Protein AF-A0A960KAQ3-F1 (afdb_monomer_lite)

Sequence (76 aa):
AAWRVPFLPTRVGLGSDLHLVNPDLRTVRSPYPGPDGGEGEELIAQPAICLDAAICHLNVGDQRGNAAFTGPDLYF

pLDDT: mean 93.95, std 6.94, range [52.72, 98.25]

Structure (mmCIF, N/CA/C/O backbone):
data_AF-A0A960KAQ3-F1
#
_entry.id   AF-A0A960KAQ3-F1
#
loop_
_atom_site.group_PDB
_atom_site.id
_atom_site.type_symbol
_atom_site.label_atom_id
_atom_site.label_alt_id
_atom_site.label_comp_id
_atom_site.label_asym_id
_atom_site.label_entity_id
_atom_site.label_seq_id
_atom_site.pdbx_PDB_ins_code
_atom_site.Cartn_x
_atom_site.Cartn_y
_atom_site.Cartn_z
_atom_site.occupancy
_atom_site.B_iso_or_equiv
_atom_site.auth_seq_id
_atom_site.auth_comp_id
_atom_site.auth_asym_id
_atom_site.auth_atom_id
_atom_site.pdbx_PDB_model_num
ATOM 1 N N . ALA A 1 1 ? 2.074 -4.517 2.953 1.00 91.38 1 ALA A N 1
ATOM 2 C CA . ALA A 1 1 ? 1.830 -5.120 4.283 1.00 91.38 1 ALA A CA 1
ATOM 3 C C . ALA A 1 1 ? 0.725 -6.174 4.253 1.00 91.38 1 ALA A C 1
ATOM 5 O O . ALA A 1 1 ? 1.049 -7.337 4.440 1.00 91.38 1 ALA A O 1
ATOM 6 N N . ALA A 1 2 ? -0.536 -5.828 3.950 1.00 96.19 2 ALA A N 1
ATOM 7 C CA . ALA A 1 2 ? -1.650 -6.794 3.942 1.00 96.19 2 ALA A CA 1
ATOM 8 C C . ALA A 1 2 ? -1.402 -8.042 3.063 1.00 96.19 2 ALA A C 1
ATOM 10 O O . ALA A 1 2 ? -1.702 -9.161 3.469 1.00 96.19 2 ALA A O 1
ATOM 11 N N . TRP A 1 3 ? -0.772 -7.875 1.894 1.00 97.12 3 TRP A N 1
ATOM 12 C CA . TRP A 1 3 ? -0.398 -8.989 1.006 1.00 97.12 3 TRP A CA 1
ATOM 13 C C . TRP A 1 3 ? 0.908 -9.705 1.385 1.00 97.12 3 TRP A C 1
ATOM 15 O O . TRP A 1 3 ? 1.335 -10.601 0.668 1.00 97.12 3 TRP A O 1
ATOM 25 N N . ARG A 1 4 ? 1.562 -9.322 2.491 1.00 96.56 4 ARG A N 1
ATOM 26 C CA . ARG A 1 4 ? 2.835 -9.902 2.964 1.00 96.56 4 ARG A CA 1
ATOM 27 C C . ARG A 1 4 ? 3.983 -9.855 1.937 1.00 96.56 4 ARG A C 1
ATOM 29 O O . ARG A 1 4 ? 4.869 -10.700 1.950 1.00 96.56 4 ARG A O 1
ATOM 36 N N . VAL A 1 5 ? 3.988 -8.829 1.084 1.00 97.88 5 VAL A N 1
ATOM 37 C CA . VAL A 1 5 ? 5.081 -8.492 0.153 1.00 97.88 5 VAL A CA 1
ATOM 38 C C . VAL A 1 5 ? 5.814 -7.222 0.609 1.00 97.88 5 VAL A C 1
ATOM 40 O O . VAL A 1 5 ? 5.185 -6.383 1.269 1.00 97.88 5 VAL A O 1
ATOM 43 N N . PRO A 1 6 ? 7.110 -7.055 0.272 1.00 96.88 6 PRO A N 1
ATOM 44 C CA . PRO A 1 6 ? 7.920 -5.930 0.749 1.00 96.88 6 PRO A CA 1
ATOM 45 C C . PRO A 1 6 ? 7.534 -4.580 0.132 1.00 96.88 6 PRO A C 1
ATOM 47 O O . PRO A 1 6 ? 7.706 -3.553 0.783 1.00 96.88 6 PRO A O 1
ATOM 50 N N . PHE A 1 7 ? 6.995 -4.566 -1.090 1.00 97.81 7 PHE A N 1
ATOM 51 C CA . PHE A 1 7 ? 6.537 -3.352 -1.767 1.00 97.81 7 PHE A CA 1
ATOM 52 C C . PHE A 1 7 ? 5.439 -3.666 -2.792 1.00 97.81 7 PHE A C 1
ATOM 54 O O . PHE A 1 7 ? 5.233 -4.830 -3.146 1.00 97.81 7 PHE A O 1
ATOM 61 N N . LEU A 1 8 ? 4.763 -2.627 -3.287 1.00 98.00 8 LEU A N 1
ATOM 62 C CA . LEU A 1 8 ? 3.936 -2.691 -4.494 1.00 98.00 8 LEU A CA 1
ATOM 63 C C . LEU A 1 8 ? 4.374 -1.639 -5.519 1.00 98.00 8 LEU A C 1
ATOM 65 O O . LEU A 1 8 ? 4.716 -0.525 -5.119 1.00 98.00 8 LEU A O 1
ATOM 69 N N . PRO A 1 9 ? 4.376 -1.972 -6.822 1.00 97.50 9 PRO A N 1
ATOM 70 C CA . PRO A 1 9 ? 4.690 -1.006 -7.864 1.00 97.50 9 PRO A CA 1
ATOM 71 C C . PRO A 1 9 ? 3.534 -0.010 -8.054 1.00 97.50 9 PRO A C 1
ATOM 73 O O . PRO A 1 9 ? 2.369 -0.406 -8.104 1.00 97.50 9 PRO A O 1
ATOM 76 N N . THR A 1 10 ? 3.843 1.282 -8.185 1.00 96.50 10 THR A N 1
ATOM 77 C CA . THR A 1 10 ? 2.860 2.334 -8.495 1.00 96.50 10 THR A CA 1
ATOM 78 C C . THR A 1 10 ? 3.479 3.483 -9.290 1.00 96.50 10 THR A C 1
ATOM 80 O O . THR A 1 10 ? 4.663 3.781 -9.157 1.00 96.50 10 THR A O 1
ATOM 83 N N . ARG A 1 11 ? 2.665 4.155 -10.111 1.00 95.75 11 ARG A N 1
ATOM 84 C CA . ARG A 1 11 ? 3.046 5.402 -10.798 1.00 95.75 11 ARG A CA 1
ATOM 85 C C . ARG A 1 11 ? 2.925 6.625 -9.884 1.00 95.75 11 ARG A C 1
ATOM 87 O O . ARG A 1 11 ? 3.552 7.649 -10.139 1.00 95.75 11 ARG A O 1
ATOM 94 N N . VAL A 1 12 ? 2.093 6.532 -8.844 1.00 95.19 12 VAL A N 1
ATOM 95 C CA . VAL A 1 12 ? 1.819 7.641 -7.924 1.00 95.19 12 VAL A CA 1
ATOM 96 C C . VAL A 1 12 ? 3.129 8.136 -7.317 1.00 95.19 12 VAL A C 1
ATOM 98 O O . VAL A 1 12 ? 3.887 7.350 -6.759 1.00 95.19 12 VAL A O 1
ATOM 101 N N . GLY A 1 13 ? 3.373 9.441 -7.428 1.00 91.75 13 GLY A N 1
ATOM 102 C CA . GLY A 1 13 ? 4.572 10.098 -6.912 1.00 91.75 13 GLY A CA 1
ATOM 103 C C . GLY A 1 13 ? 5.617 10.444 -7.974 1.00 91.75 13 GLY A C 1
ATOM 104 O O . GLY A 1 13 ? 6.339 11.425 -7.789 1.00 91.75 13 GLY A O 1
ATOM 105 N N . LEU A 1 14 ? 5.672 9.726 -9.103 1.00 94.50 14 LEU A N 1
ATOM 106 C CA . LEU A 1 14 ? 6.586 10.074 -10.198 1.00 94.50 14 LEU A CA 1
ATOM 107 C C . LEU A 1 14 ? 6.252 11.463 -10.757 1.00 94.50 14 LEU A C 1
ATOM 109 O O . LEU A 1 14 ? 5.088 11.780 -10.995 1.00 94.50 14 LEU A O 1
ATOM 113 N N . GLY A 1 15 ? 7.280 12.286 -10.966 1.00 92.44 15 GLY A N 1
ATOM 114 C CA . GLY A 1 15 ? 7.122 13.663 -11.449 1.00 92.44 15 GLY A CA 1
ATOM 115 C C . GLY A 1 15 ? 6.612 14.659 -10.400 1.00 92.44 15 GLY A C 1
ATOM 116 O O . GLY A 1 15 ? 6.314 15.796 -10.750 1.00 92.44 15 GLY A O 1
ATOM 117 N N . SER A 1 16 ? 6.516 14.252 -9.131 1.00 95.19 16 SER A N 1
ATOM 118 C CA . SER A 1 16 ? 6.205 15.134 -8.001 1.00 95.19 16 SER A CA 1
ATOM 119 C C . SER A 1 16 ? 7.399 15.275 -7.052 1.00 95.19 16 SER A C 1
ATOM 121 O O . SER A 1 16 ? 8.350 14.494 -7.119 1.0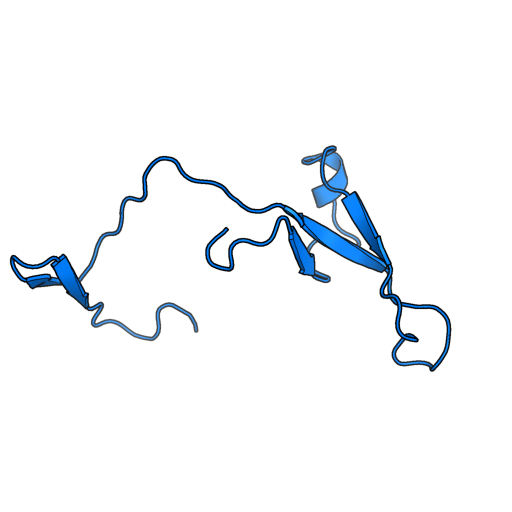0 95.19 16 SER A O 1
ATOM 123 N N . ASP A 1 17 ? 7.301 16.198 -6.095 1.00 94.81 17 ASP A N 1
ATOM 124 C CA . ASP A 1 17 ? 8.302 16.387 -5.034 1.00 94.81 17 ASP A CA 1
ATOM 125 C C . ASP A 1 17 ? 8.311 15.263 -3.982 1.00 94.81 17 ASP A C 1
ATOM 127 O O . ASP A 1 17 ? 9.055 15.336 -3.004 1.00 94.81 17 ASP A O 1
ATOM 131 N N . LEU A 1 18 ? 7.523 14.194 -4.160 1.00 92.31 18 LEU A N 1
ATOM 132 C CA . LEU A 1 18 ? 7.443 13.092 -3.198 1.00 92.31 18 LEU A CA 1
ATOM 133 C C . LEU A 1 18 ? 8.821 12.481 -2.892 1.00 92.31 18 LEU A C 1
ATOM 135 O O . LEU A 1 18 ? 9.090 12.131 -1.748 1.00 92.31 18 LEU A O 1
ATOM 139 N N . HIS A 1 19 ? 9.714 12.407 -3.880 1.00 89.25 19 HIS A N 1
ATOM 140 C CA . HIS A 1 19 ? 11.086 11.934 -3.676 1.00 89.25 19 HIS A CA 1
ATOM 141 C C . HIS A 1 19 ? 11.960 12.886 -2.853 1.00 89.25 19 HIS A C 1
ATOM 143 O O . HIS A 1 19 ? 12.885 12.428 -2.189 1.00 89.25 19 HIS A O 1
ATOM 149 N N . LEU A 1 20 ? 11.686 14.194 -2.884 1.00 91.62 20 LEU A N 1
ATOM 150 C CA . LEU A 1 20 ? 12.438 15.176 -2.100 1.00 91.62 20 LEU A CA 1
ATOM 151 C C . LEU A 1 20 ? 12.106 15.062 -0.613 1.00 91.62 20 LEU A C 1
ATOM 153 O O . LEU A 1 20 ? 12.992 15.176 0.230 1.00 91.62 20 LEU A O 1
ATOM 157 N N . VAL A 1 21 ? 10.832 14.829 -0.294 1.00 94.62 21 VAL A N 1
ATOM 158 C CA . VAL A 1 21 ? 10.363 14.728 1.096 1.00 94.62 21 VAL A CA 1
ATOM 159 C C . VAL A 1 21 ? 10.468 13.311 1.663 1.00 94.62 21 VAL A C 1
ATOM 161 O O . VAL A 1 21 ? 10.574 13.162 2.877 1.00 94.62 21 VAL A O 1
ATOM 164 N N . ASN A 1 22 ? 10.511 12.286 0.803 1.00 92.94 22 ASN A N 1
ATOM 165 C CA . ASN A 1 22 ? 10.685 10.882 1.181 1.00 92.94 22 ASN A CA 1
ATOM 166 C C . ASN A 1 22 ? 11.920 10.285 0.475 1.00 92.94 22 ASN A C 1
ATOM 168 O O . ASN A 1 22 ? 11.768 9.487 -0.459 1.00 92.94 22 ASN A O 1
ATOM 172 N N . PRO A 1 23 ? 13.144 10.637 0.912 1.00 90.44 23 PRO A N 1
ATOM 173 C CA . PRO A 1 23 ? 14.383 10.247 0.230 1.00 90.44 23 PRO A CA 1
ATOM 174 C C . PRO A 1 23 ? 14.636 8.730 0.211 1.00 90.44 23 PRO A C 1
ATOM 176 O O . PRO A 1 23 ? 15.418 8.247 -0.604 1.00 90.44 23 PRO A O 1
ATOM 179 N N . ASP A 1 24 ? 13.958 7.967 1.071 1.00 93.12 24 ASP A N 1
ATOM 180 C CA . ASP A 1 24 ? 14.071 6.507 1.126 1.00 93.12 24 ASP A CA 1
ATOM 181 C C . ASP A 1 24 ? 13.239 5.781 0.055 1.00 93.12 24 ASP A C 1
ATOM 183 O O . ASP A 1 24 ? 13.384 4.565 -0.116 1.00 93.12 24 ASP A O 1
ATOM 187 N N . LEU A 1 25 ? 12.365 6.489 -0.675 1.00 94.88 25 LEU A N 1
ATOM 188 C CA . LEU A 1 25 ? 11.603 5.892 -1.771 1.00 94.88 25 LEU A CA 1
ATOM 189 C C . LEU A 1 25 ? 12.529 5.494 -2.919 1.00 94.88 25 LEU A C 1
ATOM 191 O O . LEU A 1 25 ? 13.295 6.298 -3.446 1.00 94.88 25 LEU A O 1
ATOM 195 N N . ARG A 1 26 ? 12.393 4.240 -3.352 1.00 95.88 26 ARG A N 1
ATOM 196 C CA . ARG A 1 26 ? 13.159 3.658 -4.456 1.00 95.88 26 ARG A CA 1
ATOM 197 C C . ARG A 1 26 ? 12.250 3.345 -5.632 1.00 95.88 26 ARG A C 1
ATOM 199 O O . ARG A 1 26 ? 11.044 3.146 -5.468 1.00 95.88 26 ARG A O 1
ATOM 206 N N . THR A 1 27 ? 12.846 3.258 -6.811 1.00 96.69 27 THR A N 1
ATOM 207 C CA . THR A 1 27 ? 12.167 2.796 -8.018 1.00 96.69 27 THR A CA 1
ATOM 208 C C . THR A 1 27 ? 12.439 1.316 -8.276 1.00 96.69 27 THR A C 1
ATOM 210 O O . THR A 1 27 ? 13.393 0.724 -7.766 1.00 96.69 27 THR A O 1
ATOM 213 N N . VAL A 1 28 ? 11.566 0.705 -9.068 1.00 97.56 28 VAL A N 1
ATOM 214 C CA . VAL A 1 28 ? 11.721 -0.636 -9.622 1.00 97.56 28 VAL A CA 1
ATOM 215 C C . VAL A 1 28 ? 11.343 -0.587 -11.095 1.00 97.56 28 VAL A C 1
ATOM 217 O O . VAL A 1 28 ? 10.350 0.037 -11.468 1.00 97.56 28 VAL A O 1
ATOM 220 N N . ARG A 1 29 ? 12.136 -1.248 -11.937 1.00 97.75 29 ARG A N 1
ATOM 221 C CA . ARG A 1 29 ? 11.833 -1.395 -13.359 1.00 97.75 29 ARG A CA 1
ATOM 222 C C . ARG A 1 29 ? 11.096 -2.704 -13.599 1.00 97.75 29 ARG A C 1
ATOM 224 O O . ARG A 1 29 ? 11.511 -3.746 -13.092 1.00 97.75 29 ARG A O 1
ATOM 231 N N . SER A 1 30 ? 10.008 -2.645 -14.360 1.00 96.88 30 SER A N 1
ATOM 232 C CA . SER A 1 30 ? 9.292 -3.834 -14.818 1.00 96.88 30 SER A CA 1
ATOM 233 C C . SER A 1 30 ? 10.245 -4.754 -15.593 1.00 96.88 30 SER A C 1
ATOM 235 O O . SER A 1 30 ? 10.994 -4.268 -16.439 1.00 96.88 30 SER A O 1
ATOM 237 N N . PRO A 1 31 ? 10.216 -6.078 -15.364 1.00 97.19 31 PRO A N 1
ATOM 238 C CA . PRO A 1 31 ? 10.949 -7.028 -16.197 1.00 97.19 31 PRO A CA 1
ATOM 239 C C . PRO A 1 31 ? 10.255 -7.298 -17.547 1.00 97.19 31 PRO A C 1
ATOM 241 O O . PRO A 1 31 ? 10.820 -7.983 -18.394 1.00 97.19 31 PRO A O 1
ATOM 244 N N . TYR A 1 32 ? 9.030 -6.799 -17.742 1.00 97.31 32 TYR A N 1
ATOM 245 C CA . TYR A 1 32 ? 8.264 -6.919 -18.985 1.00 97.31 32 TYR A CA 1
ATOM 246 C C . TYR A 1 32 ? 8.286 -5.601 -19.770 1.00 97.31 32 TYR A C 1
ATOM 248 O O . TYR A 1 32 ? 8.298 -4.549 -19.119 1.00 97.31 32 TYR A O 1
ATOM 256 N N . PRO A 1 33 ? 8.234 -5.646 -21.119 1.00 97.06 33 PRO A N 1
ATOM 257 C CA . PRO A 1 33 ? 8.227 -4.461 -21.973 1.00 97.06 33 PRO A CA 1
ATOM 258 C C . PRO A 1 33 ? 7.165 -3.433 -21.590 1.00 97.06 33 PRO A C 1
ATOM 260 O O . PRO A 1 33 ? 6.074 -3.785 -21.128 1.00 97.06 33 PRO A O 1
ATOM 263 N N . GLY A 1 34 ? 7.490 -2.161 -21.810 1.00 93.19 34 GLY A N 1
ATOM 264 C CA . GLY A 1 34 ? 6.558 -1.055 -21.647 1.00 93.19 34 GLY A CA 1
ATOM 265 C C . GLY A 1 34 ? 5.390 -1.106 -22.644 1.00 93.19 34 GLY A C 1
ATOM 266 O O . GLY A 1 34 ? 5.386 -1.914 -23.577 1.00 93.19 34 GLY A O 1
ATOM 267 N N . PRO A 1 35 ? 4.380 -0.231 -22.480 1.00 88.75 35 PRO A N 1
ATOM 268 C CA . PRO A 1 35 ? 3.211 -0.178 -23.366 1.00 88.75 35 PRO A CA 1
ATOM 269 C C . PRO A 1 35 ? 3.542 0.080 -24.845 1.00 88.75 35 PRO A C 1
ATOM 271 O O . PRO A 1 35 ? 2.753 -0.260 -25.721 1.00 88.75 35 PRO A O 1
ATOM 274 N N . ASP A 1 36 ? 4.696 0.685 -25.120 1.00 92.19 36 ASP A N 1
ATOM 275 C CA . ASP A 1 36 ? 5.240 0.953 -26.453 1.00 92.19 36 ASP A CA 1
ATOM 276 C C . ASP A 1 36 ? 6.063 -0.218 -27.027 1.00 92.19 36 ASP A C 1
ATOM 278 O O . ASP A 1 36 ? 6.592 -0.122 -28.134 1.00 92.19 36 ASP A O 1
ATOM 282 N N . GLY A 1 37 ? 6.161 -1.336 -26.299 1.00 92.19 37 GLY A N 1
ATOM 283 C CA . GLY A 1 37 ? 6.952 -2.508 -26.674 1.00 92.19 37 GLY A CA 1
ATOM 284 C C . GLY A 1 37 ? 8.457 -2.353 -26.438 1.00 92.19 37 GLY A C 1
ATOM 285 O O . GLY A 1 37 ? 9.217 -3.232 -26.843 1.00 92.19 37 GLY A O 1
ATOM 286 N N . GLY A 1 38 ? 8.886 -1.254 -25.809 1.00 92.81 38 GLY A N 1
ATOM 287 C CA . GLY A 1 38 ? 10.281 -0.972 -25.494 1.00 92.81 38 GLY A CA 1
ATOM 288 C C . GLY A 1 38 ? 10.719 -1.508 -24.131 1.00 92.81 38 GLY A C 1
ATOM 289 O O . GLY A 1 38 ? 10.267 -2.550 -23.657 1.00 92.81 38 GLY A O 1
ATOM 290 N N . GLU A 1 39 ? 11.627 -0.772 -23.492 1.00 94.38 39 GLU A N 1
ATOM 291 C CA . GLU A 1 39 ? 12.115 -1.067 -22.143 1.00 94.38 39 GLU A CA 1
ATOM 292 C C . GLU A 1 39 ? 10.977 -1.179 -21.124 1.00 94.38 39 GLU A C 1
ATOM 294 O O . GLU A 1 39 ? 9.920 -0.558 -21.252 1.00 94.38 39 GLU A O 1
ATOM 299 N N . GLY A 1 40 ? 11.218 -1.953 -20.067 1.00 96.31 40 GLY A N 1
ATOM 300 C CA . GLY A 1 40 ? 10.272 -2.046 -18.966 1.00 96.31 40 GLY A CA 1
ATOM 301 C C . GLY A 1 40 ? 10.061 -0.699 -18.280 1.00 96.31 40 GLY A C 1
ATOM 302 O O . GLY A 1 40 ? 10.997 0.086 -18.089 1.00 96.31 40 GLY A O 1
ATOM 303 N N . GLU A 1 41 ? 8.814 -0.445 -17.893 1.00 96.06 41 GLU A N 1
ATOM 304 C CA . GLU A 1 41 ? 8.425 0.786 -17.217 1.00 96.06 41 GLU A CA 1
ATOM 305 C C . GLU A 1 41 ? 9.074 0.913 -15.830 1.00 96.06 41 GLU A C 1
ATOM 307 O O . GLU A 1 41 ? 9.142 -0.055 -15.069 1.00 96.06 41 GLU A O 1
ATOM 312 N N . GLU A 1 42 ? 9.533 2.118 -15.488 1.00 96.00 42 GLU A N 1
ATOM 313 C CA . GLU A 1 42 ? 10.053 2.449 -14.161 1.00 96.00 42 GLU A CA 1
ATOM 314 C C . GLU A 1 42 ? 8.935 2.992 -13.261 1.00 96.00 42 GLU A C 1
ATOM 316 O O . GLU A 1 42 ? 8.222 3.927 -13.625 1.00 96.00 42 GLU A O 1
ATOM 321 N N . LEU A 1 43 ? 8.774 2.385 -12.085 1.00 96.75 43 LEU A N 1
ATOM 322 C CA . LEU A 1 43 ? 7.699 2.657 -11.129 1.00 96.75 43 LEU A CA 1
ATOM 323 C C . LEU A 1 43 ? 8.268 2.895 -9.730 1.00 96.75 43 LEU A C 1
ATOM 325 O O . LEU A 1 43 ? 9.375 2.458 -9.418 1.00 96.75 43 LEU A O 1
ATOM 329 N N . ILE A 1 44 ? 7.494 3.530 -8.851 1.00 97.31 44 ILE A N 1
ATOM 330 C CA . ILE A 1 44 ? 7.808 3.579 -7.419 1.00 97.31 44 ILE A CA 1
ATOM 331 C C . ILE A 1 44 ? 7.612 2.192 -6.818 1.00 97.31 44 ILE A C 1
ATOM 333 O O . ILE A 1 44 ? 6.555 1.583 -6.986 1.00 97.31 44 ILE A O 1
ATOM 337 N N . ALA A 1 45 ? 8.598 1.721 -6.058 1.00 97.62 45 ALA A N 1
ATOM 338 C CA . ALA A 1 45 ? 8.461 0.566 -5.184 1.00 97.62 45 ALA A CA 1
ATOM 339 C C . ALA A 1 45 ? 7.932 1.032 -3.818 1.00 97.62 45 ALA A C 1
ATOM 341 O O . ALA A 1 45 ? 8.708 1.228 -2.884 1.00 97.62 45 ALA A O 1
ATOM 342 N N . GLN A 1 46 ? 6.614 1.236 -3.698 1.00 96.88 46 GLN A N 1
ATOM 343 C CA . GLN A 1 46 ? 6.007 1.734 -2.460 1.00 96.88 46 GLN A CA 1
ATOM 344 C C . GLN A 1 46 ? 6.185 0.691 -1.350 1.00 96.88 46 GLN A C 1
ATOM 346 O O . GLN A 1 46 ? 5.604 -0.398 -1.463 1.00 96.88 46 GLN A O 1
ATOM 351 N N . PRO A 1 47 ? 6.962 0.978 -0.289 1.00 96.69 47 PRO A N 1
ATOM 352 C CA . PRO A 1 47 ? 7.264 -0.010 0.731 1.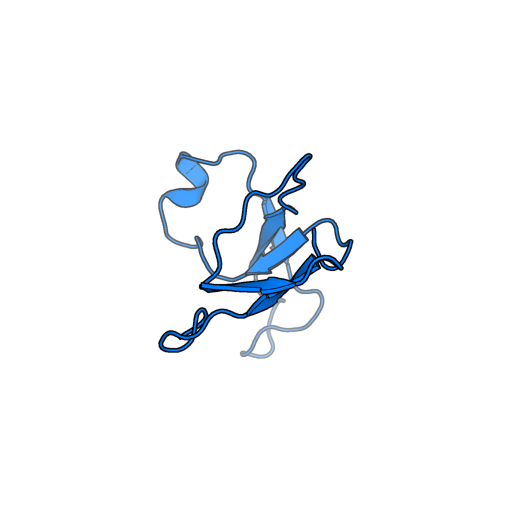00 96.69 47 PRO A CA 1
ATOM 353 C C . PRO A 1 47 ? 6.011 -0.393 1.517 1.00 96.69 47 PRO A C 1
ATOM 355 O O . PRO A 1 47 ? 5.046 0.365 1.650 1.00 96.69 47 PRO A O 1
ATOM 358 N N . ALA A 1 48 ? 6.026 -1.602 2.068 1.00 97.19 48 ALA A N 1
ATOM 359 C CA . ALA A 1 48 ? 4.999 -2.040 2.991 1.00 97.19 48 ALA A CA 1
ATOM 360 C C . ALA A 1 48 ? 4.948 -1.130 4.230 1.00 97.19 48 ALA A C 1
ATOM 362 O O . ALA A 1 48 ? 5.928 -1.000 4.956 1.00 97.19 48 ALA A O 1
ATOM 363 N N . ILE A 1 49 ? 3.768 -0.577 4.517 1.00 95.75 49 ILE A N 1
ATOM 364 C CA . ILE A 1 49 ? 3.498 0.112 5.783 1.00 95.75 49 ILE A CA 1
ATOM 365 C C . ILE A 1 49 ? 3.195 -0.952 6.842 1.00 95.75 49 ILE A C 1
ATOM 367 O O . ILE A 1 49 ? 2.071 -1.450 6.932 1.00 95.75 49 ILE A O 1
ATOM 371 N N . CYS A 1 50 ? 4.223 -1.370 7.577 1.00 95.69 50 CYS A N 1
ATOM 372 C CA . CYS A 1 50 ? 4.092 -2.311 8.686 1.00 95.69 50 CYS A CA 1
ATOM 373 C C . CYS A 1 50 ? 3.596 -1.566 9.928 1.00 95.69 50 CYS A C 1
ATOM 375 O O . CYS A 1 50 ? 4.239 -0.622 10.376 1.00 95.69 50 CYS A O 1
ATOM 377 N N . LEU A 1 51 ? 2.445 -1.983 10.454 1.00 97.19 51 LEU A N 1
ATOM 378 C CA . LEU A 1 51 ? 1.820 -1.385 11.630 1.00 97.19 51 LEU A CA 1
ATOM 379 C C . LEU A 1 51 ? 1.890 -2.366 12.800 1.00 97.19 51 LEU A C 1
ATOM 381 O O . LEU A 1 51 ? 1.553 -3.537 12.626 1.00 97.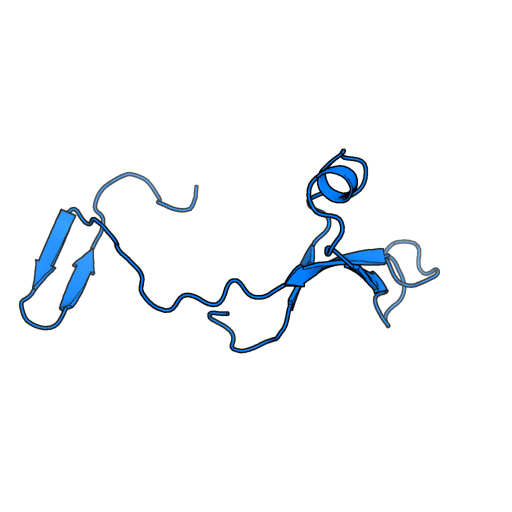19 51 LEU A O 1
ATOM 385 N N . ASP A 1 52 ? 2.249 -1.873 13.984 1.00 98.00 52 ASP A N 1
ATOM 386 C CA . ASP A 1 52 ? 2.171 -2.649 15.229 1.00 98.00 52 ASP A CA 1
ATOM 387 C C . ASP A 1 52 ? 0.724 -2.767 15.735 1.00 98.00 52 ASP A C 1
ATOM 389 O O . ASP A 1 52 ? 0.336 -3.763 16.344 1.00 98.00 52 ASP A O 1
ATOM 393 N N . ALA A 1 53 ? -0.093 -1.750 15.455 1.00 97.44 53 ALA A N 1
ATOM 394 C CA . ALA A 1 53 ? -1.512 -1.704 15.777 1.00 97.44 53 ALA A CA 1
ATOM 395 C C . ALA A 1 53 ? -2.279 -0.886 14.728 1.00 97.44 53 ALA A C 1
ATOM 397 O O . ALA A 1 53 ? -1.725 0.009 14.090 1.00 97.44 53 ALA A O 1
ATOM 398 N N . ALA A 1 54 ? -3.572 -1.171 14.579 1.00 96.69 54 ALA A N 1
ATOM 399 C CA . ALA A 1 54 ? -4.493 -0.396 13.753 1.00 96.69 54 ALA A CA 1
ATOM 400 C C . ALA A 1 54 ? -5.718 0.001 14.583 1.00 96.69 54 ALA A C 1
ATOM 402 O O . ALA A 1 54 ? -6.251 -0.814 15.337 1.00 96.69 54 ALA A O 1
ATOM 403 N N . ILE A 1 55 ? -6.166 1.248 14.436 1.00 96.88 55 ILE A N 1
ATOM 404 C CA . ILE A 1 55 ? -7.374 1.768 15.081 1.00 96.88 55 ILE A CA 1
ATOM 405 C C . ILE A 1 55 ? -8.376 2.092 13.975 1.00 96.88 55 ILE A C 1
ATOM 407 O O . ILE A 1 55 ? -8.114 2.953 13.139 1.00 96.88 55 ILE A O 1
ATOM 411 N N . CYS A 1 56 ? -9.521 1.411 13.982 1.00 94.56 56 CYS A N 1
ATOM 412 C CA . CYS A 1 56 ? -10.593 1.597 13.005 1.00 94.56 56 CYS A CA 1
ATOM 413 C C . CYS A 1 56 ? -11.889 1.990 13.728 1.00 94.56 56 CYS A C 1
ATOM 415 O O . CYS A 1 56 ? -12.263 1.347 14.707 1.00 94.56 56 CYS A O 1
ATOM 417 N N . HIS A 1 57 ? -12.589 3.015 13.235 1.00 94.56 57 HIS A N 1
ATOM 418 C CA . HIS A 1 57 ? -13.919 3.404 13.714 1.00 94.56 57 HIS A CA 1
ATOM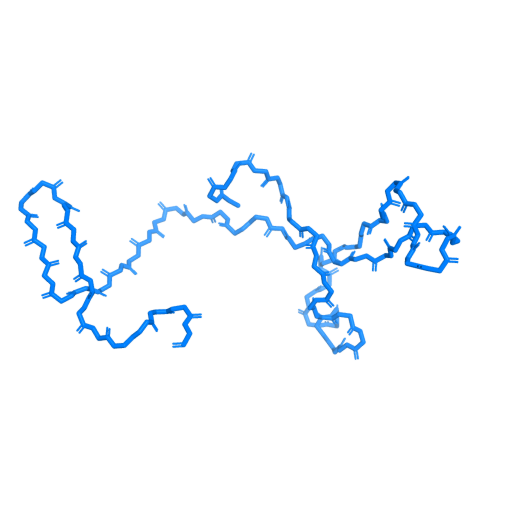 419 C C . HIS A 1 57 ? -14.978 2.994 12.685 1.00 94.56 57 HIS A C 1
ATOM 421 O O . HIS A 1 57 ? -14.850 3.329 11.510 1.00 94.56 57 HIS A O 1
ATOM 427 N N . LEU A 1 58 ? -16.007 2.266 13.121 1.00 95.88 58 LEU A N 1
ATOM 428 C CA . LEU A 1 58 ? -17.058 1.701 12.268 1.00 95.88 58 LEU A CA 1
ATOM 429 C C . LEU A 1 58 ? -18.437 1.893 12.916 1.00 95.88 58 LEU A C 1
ATOM 431 O O . LEU A 1 58 ? -18.532 2.130 14.119 1.00 95.88 58 LEU A O 1
ATOM 435 N N . ASN A 1 59 ? -19.504 1.799 12.117 1.00 96.12 59 ASN A N 1
ATOM 436 C CA . ASN A 1 59 ? -20.870 2.115 12.551 1.00 96.12 59 ASN A CA 1
ATOM 437 C C . ASN A 1 59 ? -21.478 1.035 13.449 1.00 96.12 59 ASN A C 1
ATOM 439 O O . ASN A 1 59 ? -22.181 1.349 14.407 1.00 96.12 59 ASN A O 1
ATOM 443 N N . VAL A 1 60 ? -21.241 -0.234 13.115 1.00 97.12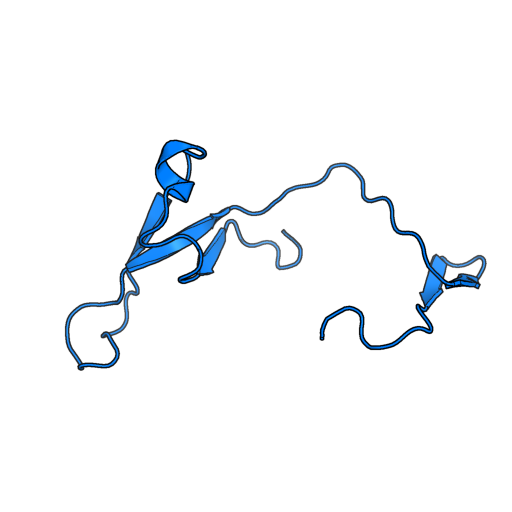 60 VAL A N 1
ATOM 444 C CA . VAL A 1 60 ? -21.778 -1.386 13.847 1.00 97.12 60 VAL A CA 1
ATOM 445 C C . VAL A 1 60 ? -20.701 -2.442 14.041 1.00 97.12 60 VAL A C 1
ATOM 447 O O . VAL A 1 60 ? -19.828 -2.610 13.188 1.00 97.12 60 VAL A O 1
ATOM 450 N N . GLY A 1 61 ? -20.786 -3.177 15.147 1.00 97.94 61 GLY A N 1
ATOM 451 C CA . GLY A 1 61 ? -19.909 -4.302 15.440 1.00 97.94 61 GLY A CA 1
ATOM 452 C C . GLY A 1 61 ? -20.544 -5.292 16.407 1.00 97.94 61 GLY A C 1
ATOM 453 O O . GLY A 1 61 ? -21.457 -4.942 17.156 1.00 97.94 61 GLY A O 1
ATOM 454 N N . ASP A 1 62 ? -20.073 -6.534 16.372 1.00 98.00 62 ASP A N 1
ATOM 455 C CA . ASP A 1 62 ? -20.463 -7.583 17.310 1.00 98.00 62 ASP A CA 1
ATOM 456 C C . ASP A 1 62 ? -19.340 -7.917 18.308 1.00 98.00 62 ASP A C 1
ATOM 458 O O . ASP A 1 62 ? -18.198 -7.473 18.187 1.00 98.00 62 ASP A O 1
ATOM 462 N N . GLN A 1 63 ? -19.660 -8.730 19.318 1.00 98.19 63 GLN A N 1
ATOM 463 C CA . GLN A 1 63 ? -18.697 -9.140 20.349 1.00 98.19 63 GLN A CA 1
ATOM 464 C C . GLN A 1 63 ? -17.573 -10.052 19.826 1.00 98.19 63 GLN A C 1
ATOM 466 O O . GLN A 1 63 ? -16.606 -10.291 20.545 1.00 98.19 63 GLN A O 1
ATOM 471 N N . ARG A 1 64 ? -17.694 -10.593 18.606 1.00 98.25 64 ARG A N 1
ATOM 472 C CA . ARG A 1 64 ? -16.674 -11.442 17.970 1.00 98.25 64 ARG A CA 1
ATOM 473 C C . ARG A 1 64 ? -15.690 -10.628 17.128 1.00 98.25 64 ARG A C 1
ATOM 475 O O . ARG A 1 64 ? -14.706 -11.193 16.660 1.00 98.25 64 ARG A O 1
ATOM 482 N N . GLY A 1 65 ? -15.939 -9.329 16.958 1.00 97.56 65 GLY A N 1
ATOM 483 C CA . GLY A 1 65 ? -15.099 -8.423 16.184 1.00 97.56 65 GLY A CA 1
ATOM 484 C C . GLY A 1 65 ? -15.508 -8.288 14.718 1.00 97.56 65 GLY A C 1
ATOM 485 O O . GLY A 1 65 ? -14.792 -7.631 13.965 1.00 97.56 65 GLY A O 1
ATOM 486 N N . ASN A 1 66 ? -16.643 -8.858 14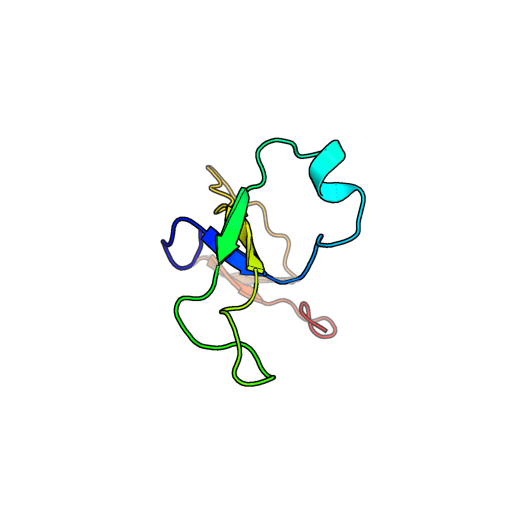.296 1.00 98.12 66 ASN A N 1
ATOM 487 C CA . ASN A 1 66 ? -17.204 -8.501 12.994 1.00 98.12 66 ASN A CA 1
ATOM 488 C C . ASN A 1 66 ? -17.722 -7.068 13.078 1.00 98.12 66 ASN A C 1
ATOM 490 O O . ASN A 1 66 ? -18.364 -6.699 14.061 1.00 98.12 66 ASN A O 1
ATOM 494 N N . ALA A 1 67 ? -17.475 -6.267 12.048 1.00 96.62 67 ALA A N 1
ATOM 495 C CA . ALA A 1 67 ? -17.910 -4.881 12.011 1.00 96.62 67 ALA A CA 1
ATOM 496 C C . ALA A 1 67 ? -18.252 -4.452 10.585 1.00 96.62 67 ALA A C 1
ATOM 498 O O . ALA A 1 67 ? -17.760 -5.035 9.618 1.00 96.62 67 ALA A O 1
ATOM 499 N N . ALA A 1 68 ? -19.102 -3.436 10.459 1.00 95.19 68 ALA A N 1
ATOM 500 C CA . ALA A 1 68 ? -19.508 -2.895 9.171 1.00 95.19 68 ALA A CA 1
ATOM 501 C C . ALA A 1 68 ? -19.591 -1.367 9.202 1.00 95.19 68 ALA A C 1
ATOM 503 O O . ALA A 1 68 ? -19.970 -0.748 10.202 1.00 95.19 68 ALA A O 1
ATOM 504 N N . PHE A 1 69 ? -19.245 -0.776 8.065 1.00 94.81 69 PHE A N 1
ATOM 505 C CA . PHE A 1 69 ? -19.475 0.624 7.755 1.00 94.81 69 PHE A CA 1
ATOM 506 C C . PHE A 1 69 ? -20.751 0.753 6.914 1.00 94.81 69 PHE A C 1
ATOM 508 O O . PHE A 1 69 ? -21.026 -0.108 6.080 1.00 94.81 69 PHE A O 1
ATOM 515 N N . THR A 1 70 ? -21.542 1.802 7.143 1.00 94.19 70 THR A N 1
ATOM 516 C CA . THR A 1 70 ? -22.887 1.950 6.552 1.00 94.19 70 THR A CA 1
ATOM 517 C C . THR A 1 70 ? -23.082 3.243 5.755 1.00 94.19 70 THR A C 1
ATOM 519 O O . THR A 1 70 ? -24.217 3.604 5.452 1.00 94.19 70 THR A O 1
ATOM 522 N N . GLY A 1 71 ? -22.007 3.978 5.463 1.00 89.88 71 GLY A N 1
ATOM 523 C CA . GLY A 1 71 ? -22.043 5.146 4.578 1.00 89.88 71 GLY A CA 1
ATOM 524 C C . GLY A 1 71 ? -21.850 4.786 3.094 1.00 89.88 71 GLY A C 1
ATOM 525 O O . GLY A 1 71 ? -21.769 3.603 2.757 1.00 89.88 71 GLY A O 1
ATOM 526 N N . PRO A 1 72 ? -21.774 5.792 2.201 1.00 87.00 72 PRO A N 1
ATOM 527 C CA . PRO A 1 72 ? -21.340 5.589 0.815 1.00 87.00 72 PRO A CA 1
ATOM 528 C C . PRO A 1 72 ? -19.906 5.047 0.772 1.00 87.00 72 PRO A C 1
ATOM 530 O O . PRO A 1 72 ? -19.151 5.299 1.707 1.00 87.00 72 PRO A O 1
ATOM 533 N N . ASP A 1 73 ? -19.575 4.293 -0.281 1.00 81.00 73 ASP A N 1
ATOM 534 C CA . ASP A 1 73 ? -18.362 3.468 -0.406 1.00 81.00 73 ASP A CA 1
ATOM 535 C C . ASP A 1 73 ? -17.105 4.088 0.242 1.00 81.00 73 ASP A C 1
ATOM 537 O O . ASP A 1 73 ? -16.731 5.227 -0.018 1.00 81.00 73 ASP A O 1
ATOM 541 N N . LEU A 1 74 ? -16.427 3.312 1.096 1.00 67.19 74 LEU A N 1
ATOM 542 C CA . LEU A 1 74 ? -15.170 3.725 1.735 1.00 67.19 74 LEU A CA 1
ATOM 543 C C . LEU A 1 74 ? -14.022 3.892 0.736 1.00 67.19 74 LEU A C 1
ATOM 545 O O . LEU A 1 74 ? -12.999 4.488 1.078 1.00 67.19 74 LEU A O 1
ATOM 549 N N . TYR A 1 75 ? -14.160 3.319 -0.456 1.00 72.19 75 TYR A N 1
ATOM 550 C CA . TYR A 1 75 ? -13.114 3.264 -1.464 1.00 72.19 75 TYR A CA 1
ATOM 551 C C . TYR A 1 75 ? -13.409 4.115 -2.707 1.00 72.19 75 TYR A C 1
ATOM 553 O O . TYR A 1 75 ? -12.510 4.233 -3.542 1.00 72.19 75 TYR A O 1
ATOM 561 N N . PHE A 1 76 ? -14.604 4.717 -2.821 1.00 52.72 76 PHE A N 1
ATOM 562 C CA . PHE A 1 76 ? -15.018 5.541 -3.965 1.00 52.72 76 PHE A CA 1
ATOM 563 C C . PHE A 1 76 ? -15.914 6.724 -3.587 1.00 52.72 76 PHE A C 1
ATOM 565 O O . PHE A 1 76 ? -16.968 6.508 -2.951 1.00 52.72 76 PHE A O 1
#

Radius of gyration: 18.04 Å; chains: 1; bounding box: 37×28×47 Å

Foldseek 3Di:
DVVPDFFDWDAPPPPHCNCVVVVVWDKDFDPAADPVRHGGDITIRHGDPDDPDDDDDADDADPVGDGHHDDPDPVD

Secondary structure (DSSP, 8-state):
-TTS-SEEEE-TTTTSTHHHH-TT-EEEEEEEEPTTSSSEEEEEEEE----S------SEE-TTS-EE--SS-TT-